Protein AF-A0AB34YKA9-F1 (afdb_monomer_lite)

Foldseek 3Di:
DAAEAAEAADQEDDPDDDAQHKYQHDPNHDDPCPPLHRWIWTCHPNDTDTHHDDFQHWYQHNVVRDIDGHHPDD

Radius of gyration: 11.41 Å; chains: 1; bounding box: 30×24×30 Å

Secondary structure (DSSP, 8-state):
---EES-S--SS--SSPPTT-EEEPPSS--GGGTT-TTSEEEEETTEEEEEPPPTT-EEEETTTTEEEE--S--

Sequence (74 aa):
MNLSVKSRTLTAPPTTPSAGARYIVASSATGVWSGKEGTIASFIDDGWLFIQPAIGWQAYIKAEAKLLVFDGAL

Structure (mmCIF, N/CA/C/O backbone):
data_AF-A0AB34YKA9-F1
#
_entry.id   AF-A0AB34YKA9-F1
#
loop_
_atom_site.group_PDB
_atom_site.id
_atom_site.type_symbol
_atom_site.label_atom_id
_atom_site.label_alt_id
_atom_site.label_comp_id
_atom_site.label_asym_id
_atom_site.label_entity_id
_atom_site.label_seq_id
_atom_site.pdbx_PDB_ins_code
_atom_site.Cartn_x
_atom_site.Cartn_y
_atom_site.Cartn_z
_atom_site.occupancy
_atom_site.B_iso_or_equiv
_atom_site.auth_seq_id
_atom_site.auth_comp_id
_atom_site.auth_asym_id
_atom_site.auth_atom_id
_atom_site.pdbx_PDB_model_num
ATOM 1 N N . MET A 1 1 ? -1.683 2.018 -17.269 1.00 58.16 1 MET A N 1
ATOM 2 C CA . MET A 1 1 ? -1.084 2.327 -15.951 1.00 58.16 1 MET A CA 1
ATOM 3 C C . MET A 1 1 ? -1.854 1.539 -14.900 1.00 58.16 1 MET A C 1
ATOM 5 O O . MET A 1 1 ? -3.036 1.801 -14.744 1.00 58.16 1 MET A O 1
ATOM 9 N N . ASN A 1 2 ? -1.254 0.536 -14.254 1.00 78.38 2 ASN A N 1
ATOM 10 C CA . ASN A 1 2 ? -1.885 -0.239 -13.179 1.00 78.38 2 ASN A CA 1
ATOM 11 C C . ASN A 1 2 ? -1.252 0.110 -11.822 1.00 78.38 2 ASN A C 1
ATOM 13 O O . ASN A 1 2 ? -0.033 0.257 -11.708 1.00 78.38 2 ASN A O 1
ATOM 17 N N . LEU A 1 3 ? -2.070 0.227 -10.775 1.00 87.62 3 LEU A N 1
ATOM 18 C CA . LEU A 1 3 ? -1.566 0.384 -9.416 1.00 87.62 3 LEU A CA 1
ATOM 19 C C . LEU A 1 3 ? -1.159 -0.991 -8.871 1.00 87.62 3 LEU A C 1
ATOM 21 O O . LEU A 1 3 ? -1.966 -1.910 -8.753 1.00 87.62 3 LEU A O 1
ATOM 25 N N . SER A 1 4 ? 0.118 -1.127 -8.524 1.00 93.00 4 SER A N 1
ATOM 26 C CA . SER A 1 4 ? 0.632 -2.271 -7.775 1.00 93.00 4 SER A CA 1
ATOM 27 C C . SER A 1 4 ? 1.402 -1.785 -6.556 1.00 93.00 4 SER A C 1
ATOM 29 O O . SER A 1 4 ? 2.186 -0.835 -6.657 1.00 93.00 4 SER A O 1
ATOM 31 N N . VAL A 1 5 ? 1.167 -2.445 -5.424 1.00 94.06 5 VAL A N 1
ATOM 32 C CA . VAL A 1 5 ? 1.789 -2.175 -4.125 1.00 94.06 5 VAL A CA 1
ATOM 33 C C . VAL A 1 5 ? 2.522 -3.427 -3.641 1.00 94.06 5 VAL A C 1
ATOM 35 O O . VAL A 1 5 ? 2.155 -4.554 -3.976 1.00 94.06 5 VAL A O 1
ATOM 38 N N . LYS A 1 6 ? 3.595 -3.243 -2.874 1.00 94.56 6 LYS A N 1
ATOM 39 C CA . LYS A 1 6 ? 4.414 -4.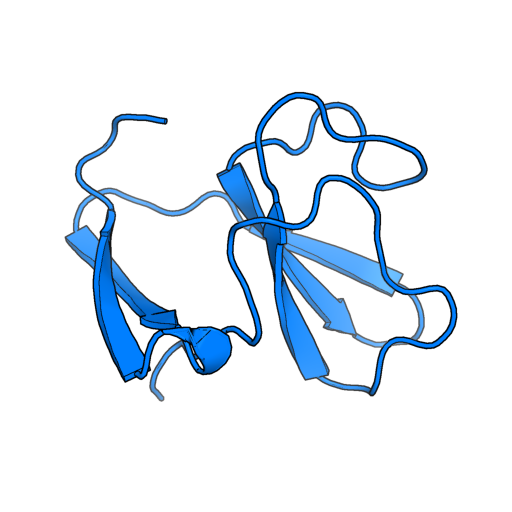335 -2.338 1.00 94.56 6 LYS A CA 1
ATOM 40 C C . LYS A 1 6 ? 3.673 -5.097 -1.238 1.00 94.56 6 LYS A C 1
ATOM 42 O O . LYS A 1 6 ? 3.640 -6.320 -1.288 1.00 94.56 6 LYS A O 1
ATOM 47 N N . SER A 1 7 ? 3.066 -4.388 -0.287 1.00 94.12 7 SER A N 1
ATOM 48 C CA . SER A 1 7 ? 2.328 -4.968 0.843 1.00 94.12 7 SER A CA 1
ATOM 49 C C . SER A 1 7 ? 1.217 -4.026 1.327 1.00 94.12 7 SER A C 1
ATOM 51 O O . SER A 1 7 ? 1.266 -2.826 1.043 1.00 94.12 7 SER A O 1
ATOM 53 N N . ARG A 1 8 ? 0.241 -4.583 2.056 1.00 93.81 8 ARG A N 1
ATOM 54 C CA . ARG A 1 8 ? -0.847 -3.871 2.750 1.00 93.81 8 ARG A CA 1
ATOM 55 C C . ARG A 1 8 ? -0.877 -4.072 4.271 1.00 93.81 8 ARG A C 1
ATOM 57 O O . ARG A 1 8 ? -1.844 -3.683 4.914 1.00 93.81 8 ARG A O 1
ATOM 64 N N . THR A 1 9 ? 0.125 -4.749 4.831 1.00 94.56 9 THR A N 1
ATOM 65 C CA . THR A 1 9 ? 0.148 -5.169 6.247 1.00 94.56 9 THR A CA 1
ATOM 66 C C . THR A 1 9 ? 1.195 -4.438 7.084 1.00 94.56 9 THR A C 1
ATOM 68 O O . THR A 1 9 ? 1.315 -4.690 8.279 1.00 94.56 9 THR A O 1
ATOM 71 N N . LEU A 1 10 ? 1.968 -3.535 6.478 1.00 95.06 10 LEU A N 1
ATOM 72 C CA . LEU A 1 10 ? 3.007 -2.789 7.179 1.00 95.06 10 LEU A CA 1
ATOM 73 C C . LEU A 1 10 ? 2.414 -1.590 7.919 1.00 95.06 10 LEU A C 1
ATOM 75 O O . LEU A 1 10 ? 1.728 -0.760 7.326 1.00 95.06 10 LEU A O 1
ATOM 79 N N . THR A 1 11 ? 2.741 -1.488 9.204 1.00 95.19 11 THR A N 1
ATOM 80 C CA . THR A 1 11 ? 2.372 -0.366 10.081 1.00 95.19 11 THR A CA 1
ATOM 81 C C . THR A 1 11 ? 3.470 0.696 10.171 1.00 95.19 11 THR A C 1
ATOM 83 O O . THR A 1 11 ? 3.232 1.795 10.658 1.00 95.19 11 THR A O 1
ATOM 86 N N . ALA A 1 12 ? 4.678 0.402 9.691 1.00 95.69 12 ALA A N 1
ATOM 87 C CA . ALA A 1 12 ? 5.795 1.336 9.635 1.00 95.69 12 ALA A CA 1
ATOM 88 C C . ALA A 1 12 ? 6.433 1.309 8.238 1.00 95.69 12 ALA A C 1
ATOM 90 O O . ALA A 1 12 ? 6.473 0.243 7.607 1.00 95.69 12 ALA A O 1
ATOM 91 N N . PRO A 1 13 ? 6.971 2.441 7.755 1.00 94.25 13 PRO A N 1
ATOM 92 C CA . PRO A 1 13 ? 7.750 2.447 6.528 1.00 94.25 13 PRO A CA 1
ATOM 93 C C . PRO A 1 13 ? 8.995 1.562 6.670 1.00 94.25 13 PRO A C 1
ATOM 95 O O . PRO A 1 13 ? 9.635 1.565 7.725 1.00 94.25 13 PRO A O 1
ATOM 98 N N . PRO A 1 14 ? 9.404 0.855 5.602 1.00 94.25 14 PRO A N 1
ATOM 99 C CA . PRO A 1 14 ? 10.735 0.264 5.541 1.00 94.25 14 PRO A CA 1
ATOM 100 C C . PRO A 1 14 ? 11.810 1.333 5.762 1.00 94.25 14 PRO A C 1
ATOM 102 O O . PRO A 1 14 ? 11.664 2.454 5.281 1.00 94.25 14 PRO A O 1
ATOM 105 N N . THR A 1 15 ? 12.907 0.974 6.428 1.00 90.44 15 THR A N 1
ATOM 106 C CA . THR A 1 15 ? 14.045 1.880 6.667 1.00 90.44 15 THR A CA 1
ATOM 107 C C . THR A 1 15 ? 14.786 2.253 5.383 1.00 90.44 15 THR A C 1
ATOM 109 O O . THR A 1 15 ? 15.348 3.338 5.292 1.00 90.44 15 THR A O 1
ATOM 112 N N . THR A 1 16 ? 14.761 1.374 4.377 1.00 90.19 16 THR A N 1
ATOM 113 C CA . THR A 1 16 ? 15.394 1.567 3.063 1.00 90.19 16 THR A CA 1
ATOM 114 C C . THR A 1 16 ? 14.393 1.307 1.927 1.00 90.19 16 THR A C 1
ATOM 116 O O . THR A 1 16 ? 14.458 0.289 1.227 1.00 90.19 16 THR A O 1
ATOM 119 N N . PRO A 1 17 ? 13.395 2.189 1.736 1.00 91.38 17 PRO A N 1
ATOM 120 C CA . PRO A 1 17 ? 12.419 2.022 0.670 1.00 91.38 17 PRO A CA 1
ATOM 121 C C . PRO A 1 17 ? 13.076 2.256 -0.698 1.00 91.38 17 PRO A C 1
ATOM 123 O O . PRO A 1 17 ? 13.796 3.222 -0.917 1.00 91.38 17 PRO A O 1
ATOM 126 N N . SER A 1 18 ? 12.824 1.356 -1.648 1.00 91.75 18 SER A N 1
ATOM 127 C CA . SER A 1 18 ? 13.254 1.553 -3.038 1.00 91.75 18 SER A CA 1
ATOM 128 C C . SER A 1 18 ? 12.458 2.690 -3.685 1.00 91.75 18 SER A C 1
ATOM 130 O O . SER A 1 18 ? 11.253 2.790 -3.442 1.00 91.75 18 SER A O 1
ATOM 132 N N . ALA A 1 19 ? 13.077 3.467 -4.576 1.00 90.81 19 ALA A N 1
ATOM 133 C CA . ALA A 1 19 ? 12.369 4.449 -5.398 1.00 90.81 19 ALA A CA 1
ATOM 134 C C . ALA A 1 19 ? 11.143 3.822 -6.094 1.00 90.81 19 ALA A C 1
ATOM 136 O O . ALA A 1 19 ? 11.210 2.714 -6.638 1.00 90.81 19 ALA A O 1
ATOM 137 N N . GLY A 1 20 ? 9.996 4.502 -6.025 1.00 91.25 20 GLY A N 1
ATOM 138 C CA . GLY A 1 20 ? 8.728 4.028 -6.580 1.00 91.25 20 GLY A CA 1
ATOM 139 C C . GLY A 1 20 ? 8.068 2.882 -5.803 1.00 91.25 20 GLY A C 1
ATOM 140 O O . GLY A 1 20 ? 7.076 2.321 -6.282 1.00 91.25 20 GLY A O 1
ATOM 141 N N . ALA A 1 21 ? 8.585 2.502 -4.628 1.00 94.00 21 ALA A N 1
ATOM 142 C CA . ALA A 1 21 ? 7.930 1.530 -3.762 1.00 94.00 21 ALA A CA 1
ATOM 143 C C . ALA A 1 21 ? 6.581 2.069 -3.281 1.00 94.00 21 ALA A C 1
ATOM 145 O O . ALA A 1 21 ? 6.467 3.218 -2.870 1.00 94.00 21 ALA A O 1
ATOM 146 N N . ARG A 1 22 ? 5.560 1.213 -3.321 1.00 96.00 22 ARG A N 1
ATOM 147 C CA . ARG A 1 22 ? 4.202 1.561 -2.903 1.00 96.00 22 ARG A CA 1
ATOM 148 C C . ARG A 1 22 ? 3.690 0.559 -1.890 1.00 96.00 22 ARG A C 1
ATOM 150 O O . ARG A 1 22 ? 3.942 -0.636 -2.050 1.00 96.00 22 ARG A O 1
ATOM 157 N N . TYR A 1 23 ? 2.950 1.030 -0.902 1.00 96.38 23 TYR A N 1
ATOM 158 C CA . TYR A 1 23 ? 2.350 0.231 0.159 1.00 96.38 23 TYR A CA 1
ATOM 159 C C . TYR A 1 23 ? 0.948 0.750 0.456 1.00 96.38 23 TYR A C 1
ATOM 161 O O . TYR A 1 23 ? 0.676 1.929 0.247 1.00 96.38 23 TYR A O 1
ATOM 169 N N . ILE A 1 24 ? 0.069 -0.118 0.944 1.00 95.75 24 ILE A N 1
ATOM 170 C CA . ILE A 1 24 ? -1.130 0.327 1.659 1.00 95.75 24 ILE A CA 1
ATOM 171 C C . ILE A 1 24 ? -0.751 0.356 3.137 1.00 95.75 24 ILE A C 1
ATOM 173 O O . ILE A 1 24 ? -0.247 -0.641 3.661 1.00 95.75 24 ILE A O 1
ATOM 177 N N . VAL A 1 25 ? -0.931 1.507 3.777 1.00 96.31 25 VAL A N 1
ATOM 178 C CA . VAL A 1 25 ? -0.592 1.697 5.190 1.00 96.31 25 VAL A CA 1
ATOM 179 C C 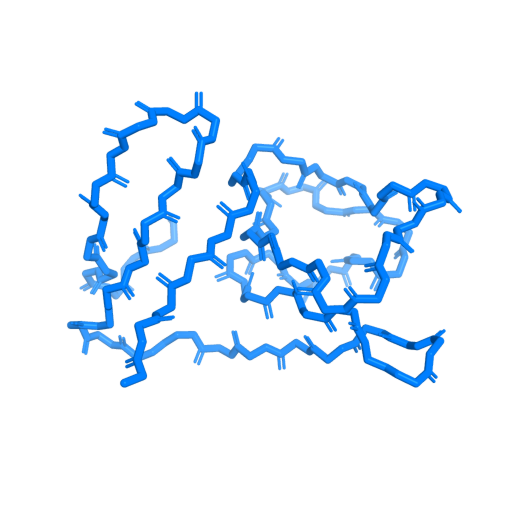. VAL A 1 25 ? -1.581 0.899 6.038 1.00 96.31 25 VAL A C 1
ATOM 181 O O . VAL A 1 25 ? -2.788 1.106 5.934 1.00 96.31 25 VAL A O 1
ATOM 184 N N . ALA A 1 26 ? -1.093 -0.031 6.855 1.00 95.25 26 ALA A N 1
ATOM 185 C CA . ALA A 1 26 ? -1.954 -0.819 7.733 1.00 95.25 26 ALA A CA 1
ATOM 186 C C . ALA A 1 26 ? -2.454 0.006 8.931 1.00 95.25 26 ALA A C 1
ATOM 188 O O . ALA A 1 26 ? -1.913 1.066 9.239 1.00 95.25 26 ALA A O 1
ATOM 189 N N . SER A 1 27 ? -3.479 -0.501 9.619 1.00 93.94 27 SER A N 1
ATOM 190 C CA . SER A 1 27 ? -3.995 0.077 10.865 1.00 93.94 27 SER A CA 1
ATOM 191 C C . SER A 1 27 ? -2.907 0.206 11.936 1.00 93.94 27 SER A C 1
ATOM 193 O O . SER A 1 27 ? -2.018 -0.642 12.002 1.00 93.94 27 SER A O 1
ATOM 195 N N . SER A 1 28 ? -3.036 1.191 12.831 1.00 94.19 28 SER A N 1
ATOM 196 C CA . SER A 1 28 ? -2.049 1.479 13.886 1.00 94.19 28 SER A CA 1
ATOM 197 C C . SER A 1 28 ? -0.690 1.878 13.306 1.00 94.19 28 SER A C 1
ATOM 199 O O . SER A 1 28 ? 0.347 1.312 13.665 1.00 94.19 28 SER A O 1
ATOM 201 N N . ALA A 1 29 ? -0.701 2.820 12.362 1.00 95.38 29 ALA A N 1
ATOM 202 C CA . ALA A 1 29 ? 0.498 3.239 11.665 1.00 95.38 29 ALA A CA 1
ATOM 203 C C . ALA A 1 29 ? 1.436 4.037 12.583 1.00 95.38 29 ALA A C 1
ATOM 205 O O . ALA A 1 29 ? 1.023 4.709 13.526 1.00 95.38 29 ALA A O 1
ATOM 206 N N . THR A 1 30 ? 2.734 3.967 12.306 1.00 96.19 30 THR A N 1
ATOM 207 C CA . THR A 1 30 ? 3.794 4.535 13.147 1.00 96.19 30 THR A CA 1
ATOM 208 C C . THR A 1 30 ? 4.827 5.295 12.319 1.00 96.19 30 THR A C 1
ATOM 210 O O . THR A 1 30 ? 4.869 5.214 11.087 1.00 96.19 30 THR A O 1
ATOM 213 N N . GLY A 1 31 ? 5.677 6.068 13.001 1.00 94.25 31 GLY A N 1
ATOM 214 C CA . GLY A 1 31 ? 6.678 6.909 12.347 1.00 94.25 31 GLY A CA 1
ATOM 215 C C . GLY A 1 31 ? 6.024 7.923 11.408 1.00 94.25 31 GLY A C 1
ATOM 216 O O . GLY A 1 31 ? 4.970 8.476 11.718 1.00 94.25 31 GLY A O 1
ATOM 217 N N . VAL A 1 32 ? 6.618 8.129 10.230 1.00 94.44 32 VAL A N 1
ATOM 218 C CA . VAL A 1 32 ? 6.075 9.055 9.218 1.00 94.44 32 VAL A CA 1
ATOM 219 C C . VAL A 1 32 ? 4.764 8.578 8.579 1.00 94.44 32 VAL A C 1
ATOM 221 O O . VAL A 1 32 ? 4.156 9.330 7.825 1.00 94.44 32 VAL A O 1
ATOM 224 N N . TRP A 1 33 ? 4.316 7.348 8.859 1.00 96.56 33 TRP A N 1
ATOM 225 C CA . TRP A 1 33 ? 3.016 6.833 8.411 1.00 96.56 33 TRP A CA 1
ATOM 226 C C . TRP A 1 33 ? 1.893 7.049 9.435 1.00 96.56 33 TRP A C 1
ATOM 228 O O . TRP A 1 33 ? 0.739 6.780 9.116 1.00 96.56 33 TRP A O 1
ATOM 238 N N . SER A 1 34 ? 2.199 7.535 10.643 1.00 96.75 34 SER A N 1
ATOM 239 C CA . SER A 1 34 ? 1.195 7.787 11.686 1.00 96.75 34 SER A CA 1
ATOM 240 C C . SER A 1 34 ? 0.080 8.720 11.190 1.00 96.75 34 SER A C 1
ATOM 242 O O . SER A 1 34 ? 0.358 9.782 10.623 1.00 96.75 34 SER A O 1
ATOM 244 N N . GLY A 1 35 ? -1.183 8.316 11.373 1.00 95.06 35 GLY A N 1
ATOM 245 C CA . GLY A 1 35 ? -2.359 9.058 10.904 1.00 95.06 35 GLY A CA 1
ATOM 246 C C . GLY A 1 35 ? -2.618 8.962 9.394 1.00 95.06 35 GLY A C 1
ATOM 247 O O . GLY A 1 35 ? -3.362 9.781 8.846 1.00 95.06 35 GLY A O 1
ATOM 248 N N . LYS A 1 36 ? -1.959 8.029 8.695 1.00 96.00 36 LYS A N 1
ATOM 249 C CA . LYS A 1 36 ? -2.107 7.773 7.249 1.00 96.00 36 LYS A CA 1
ATOM 250 C C . LYS A 1 36 ? -2.648 6.374 6.953 1.00 96.00 36 LYS A C 1
ATOM 252 O O . LYS A 1 36 ? -2.467 5.875 5.842 1.00 96.00 36 LYS A O 1
ATOM 257 N N . GLU A 1 37 ? -3.297 5.744 7.925 1.00 95.31 37 GLU A N 1
ATOM 258 C CA . GLU A 1 37 ? -3.894 4.417 7.816 1.00 95.31 37 GLU A CA 1
ATOM 259 C C . GLU A 1 37 ? -4.799 4.303 6.580 1.00 95.31 37 GLU A C 1
ATOM 261 O O . GLU A 1 37 ? -5.585 5.194 6.261 1.00 95.31 37 GLU A O 1
ATOM 266 N N . GLY A 1 38 ? -4.626 3.203 5.849 1.00 92.94 38 GLY A N 1
ATOM 267 C CA . GLY A 1 38 ? -5.333 2.850 4.620 1.00 92.94 38 GLY A CA 1
ATOM 268 C C . GLY A 1 38 ? -5.156 3.786 3.429 1.00 92.94 38 GLY A C 1
ATOM 269 O O . GLY A 1 38 ? -5.770 3.575 2.383 1.00 92.94 38 GLY A O 1
ATOM 270 N N . THR A 1 39 ? -4.266 4.771 3.526 1.00 95.38 39 THR A N 1
ATOM 271 C CA . THR A 1 39 ? -3.772 5.467 2.339 1.00 95.38 39 THR A CA 1
ATOM 272 C C . THR A 1 39 ? -2.760 4.601 1.586 1.00 95.38 39 THR A C 1
ATOM 274 O O . THR A 1 39 ? -2.141 3.678 2.129 1.00 95.38 39 THR A O 1
ATOM 277 N N . ILE A 1 40 ? -2.574 4.906 0.305 1.00 95.88 40 ILE A N 1
ATOM 278 C CA . ILE A 1 40 ? -1.488 4.359 -0.500 1.00 95.88 40 ILE A CA 1
ATOM 279 C C . ILE A 1 40 ? -0.266 5.251 -0.285 1.00 95.88 40 ILE A C 1
ATOM 281 O O . ILE A 1 40 ? -0.242 6.393 -0.741 1.00 95.88 40 ILE A O 1
ATOM 285 N N . ALA A 1 41 ? 0.753 4.724 0.386 1.00 97.00 41 ALA A N 1
ATOM 286 C CA . ALA A 1 41 ? 2.046 5.373 0.546 1.00 97.00 41 ALA A CA 1
ATOM 287 C C . ALA A 1 41 ? 2.941 5.034 -0.654 1.00 97.00 41 ALA A C 1
ATOM 289 O O . ALA A 1 41 ? 3.247 3.865 -0.890 1.00 97.00 41 ALA A O 1
ATOM 290 N N . SER A 1 42 ? 3.372 6.042 -1.409 1.00 96.19 42 SER A N 1
ATOM 291 C CA . SER A 1 42 ? 4.284 5.925 -2.549 1.00 96.19 42 SER A CA 1
ATOM 292 C C . SER A 1 42 ? 5.585 6.664 -2.258 1.00 96.19 42 SER A C 1
ATOM 294 O O . SER A 1 42 ? 5.558 7.851 -1.953 1.00 96.19 42 SER A O 1
ATOM 296 N N . PHE A 1 43 ? 6.719 5.979 -2.373 1.00 95.88 43 PHE A N 1
ATOM 297 C CA . PHE A 1 43 ? 8.035 6.567 -2.144 1.00 95.88 43 PHE A CA 1
ATOM 298 C C . PHE A 1 43 ? 8.553 7.243 -3.420 1.00 95.88 43 PHE A C 1
ATOM 300 O O . PHE A 1 43 ? 8.792 6.560 -4.424 1.00 95.88 43 PHE A O 1
ATOM 307 N N . ILE A 1 44 ? 8.670 8.571 -3.403 1.00 94.38 44 ILE A N 1
ATOM 308 C CA . ILE A 1 44 ? 9.048 9.428 -4.539 1.00 94.38 44 ILE A CA 1
ATOM 309 C C . ILE A 1 44 ? 9.924 10.567 -4.000 1.00 94.38 44 ILE A C 1
ATOM 311 O O . ILE A 1 44 ? 9.589 11.132 -2.964 1.00 94.38 44 ILE A O 1
ATOM 315 N N . ASP A 1 45 ? 11.022 10.886 -4.692 1.00 91.69 45 ASP A N 1
ATOM 316 C CA . ASP A 1 45 ? 11.945 11.986 -4.355 1.00 91.69 45 ASP A CA 1
ATOM 317 C C . ASP A 1 45 ? 12.367 12.007 -2.873 1.00 91.69 45 ASP A C 1
ATOM 319 O O . ASP A 1 45 ? 12.261 13.018 -2.185 1.00 91.69 45 ASP A O 1
ATOM 323 N N . ASP A 1 46 ? 12.788 10.842 -2.367 1.00 90.88 46 ASP A N 1
ATOM 324 C CA . ASP A 1 46 ? 13.183 10.605 -0.969 1.00 90.88 46 ASP A CA 1
ATOM 325 C C . ASP A 1 46 ? 12.100 10.904 0.091 1.00 90.88 46 ASP A C 1
ATOM 327 O O . ASP A 1 46 ? 12.371 10.944 1.294 1.00 90.88 46 ASP A O 1
ATOM 331 N N . GLY A 1 47 ? 10.841 11.037 -0.335 1.00 93.31 47 GLY A N 1
ATOM 332 C CA . GLY A 1 47 ? 9.681 11.282 0.514 1.00 93.31 47 GLY A CA 1
ATOM 333 C C . GLY A 1 47 ? 8.540 10.285 0.305 1.00 93.31 47 GLY A C 1
ATOM 334 O O . GLY A 1 47 ? 8.498 9.512 -0.653 1.00 93.31 47 GLY A O 1
ATOM 335 N N . TRP A 1 48 ? 7.574 10.310 1.227 1.00 95.62 48 TRP A N 1
ATOM 336 C CA . TRP A 1 48 ? 6.328 9.553 1.104 1.00 95.62 48 TRP A CA 1
ATOM 337 C C . TRP A 1 48 ? 5.198 10.454 0.616 1.00 95.62 48 TRP A C 1
ATOM 339 O O . TRP A 1 48 ? 4.775 11.376 1.312 1.00 95.62 48 TRP A O 1
ATOM 349 N N . LEU A 1 49 ? 4.668 10.137 -0.560 1.00 95.94 49 LEU A N 1
ATOM 350 C CA . LEU A 1 49 ? 3.399 10.656 -1.042 1.00 95.94 49 LEU A CA 1
ATOM 351 C C . LEU A 1 49 ? 2.273 9.739 -0.558 1.00 95.94 49 LEU A C 1
ATOM 353 O O . LEU A 1 49 ? 2.276 8.547 -0.862 1.00 95.94 49 LEU A O 1
ATOM 357 N N . PHE A 1 50 ? 1.296 10.293 0.156 1.00 96.00 50 PHE A N 1
ATOM 358 C CA . PHE A 1 50 ? 0.119 9.556 0.617 1.00 96.00 50 PHE A CA 1
ATOM 359 C C . PHE A 1 50 ? -1.088 9.898 -0.241 1.00 96.00 50 PHE A C 1
ATOM 361 O O . PHE A 1 50 ? -1.418 11.069 -0.424 1.00 96.00 50 PHE A O 1
ATOM 368 N N . ILE A 1 51 ? -1.753 8.869 -0.754 1.00 95.44 51 ILE A N 1
ATOM 369 C CA . ILE A 1 51 ? -2.899 9.010 -1.648 1.00 95.44 51 ILE A CA 1
ATOM 370 C C . ILE A 1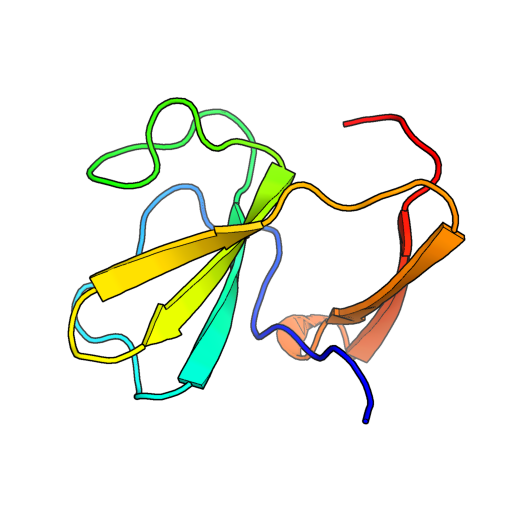 51 ? -4.087 8.307 -1.006 1.00 95.44 51 ILE A C 1
ATOM 372 O O . ILE A 1 51 ? -4.024 7.109 -0.724 1.00 95.44 51 ILE A O 1
ATOM 376 N N . GLN A 1 52 ? -5.172 9.042 -0.7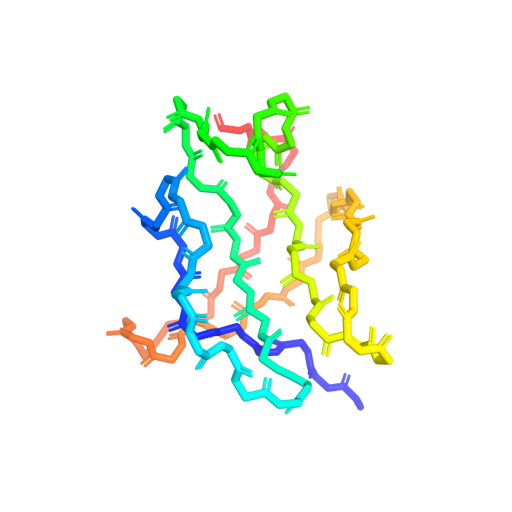82 1.00 94.31 52 GLN A N 1
ATOM 377 C CA . GLN A 1 52 ? -6.419 8.452 -0.311 1.00 94.31 52 GLN A CA 1
ATOM 378 C C . GLN A 1 52 ? -7.109 7.740 -1.484 1.00 94.31 52 GLN A C 1
ATOM 380 O O . GLN A 1 52 ? -7.389 8.391 -2.495 1.00 94.31 52 GLN A O 1
ATOM 385 N N . PRO A 1 53 ? -7.348 6.418 -1.401 1.00 93.50 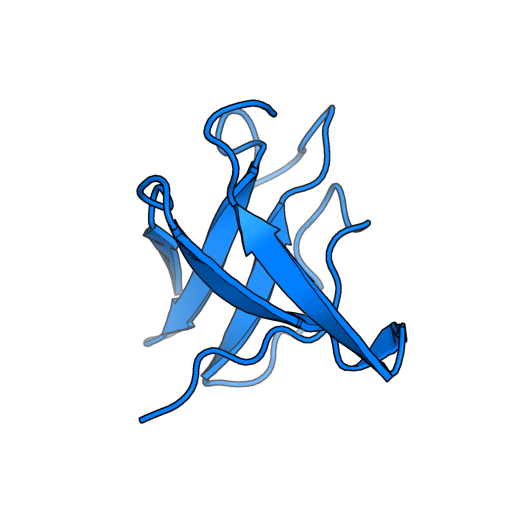53 PRO A N 1
ATOM 386 C CA . PRO A 1 53 ? -8.033 5.709 -2.470 1.00 93.50 53 PRO A CA 1
ATOM 387 C C . PRO A 1 53 ? -9.496 6.157 -2.559 1.00 93.50 53 PRO A C 1
ATOM 389 O O . PRO A 1 53 ? -10.144 6.413 -1.544 1.00 93.50 53 PRO A O 1
ATOM 392 N N . ALA A 1 54 ? -10.025 6.233 -3.779 1.00 93.25 54 ALA A N 1
ATOM 393 C CA . ALA A 1 54 ? -11.457 6.402 -4.008 1.00 93.25 54 ALA A CA 1
ATOM 394 C C . ALA A 1 54 ? -12.123 5.037 -4.220 1.00 93.25 54 ALA A C 1
ATOM 396 O O . ALA A 1 54 ? -11.481 4.087 -4.676 1.00 93.25 54 ALA A O 1
ATOM 397 N N . ILE A 1 55 ? -13.414 4.942 -3.895 1.00 94.38 55 ILE A N 1
ATOM 398 C CA . ILE A 1 55 ? -14.212 3.723 -4.089 1.00 94.38 55 ILE A CA 1
ATOM 399 C C . ILE A 1 55 ? -14.063 3.226 -5.534 1.00 94.38 55 ILE A C 1
ATOM 401 O O . ILE A 1 55 ? -14.109 4.010 -6.483 1.00 94.38 55 ILE A O 1
ATOM 405 N N . GLY A 1 56 ? -13.858 1.920 -5.696 1.00 92.88 56 GLY A N 1
ATOM 406 C CA . GLY A 1 56 ? -13.639 1.264 -6.983 1.00 92.88 56 GLY A CA 1
ATOM 407 C C . GLY A 1 56 ? -12.179 1.234 -7.445 1.00 92.88 56 GLY A C 1
ATOM 408 O O . GLY A 1 56 ? -11.879 0.571 -8.439 1.00 92.88 56 GLY A O 1
ATOM 409 N N . TRP A 1 57 ? -11.249 1.894 -6.745 1.00 94.06 57 TRP A N 1
ATOM 410 C CA . TRP A 1 57 ? -9.824 1.796 -7.068 1.00 94.06 57 TRP A CA 1
ATOM 411 C C . TRP A 1 57 ? -9.308 0.373 -6.905 1.00 94.06 57 TRP A C 1
ATOM 413 O O . TRP A 1 57 ? -9.625 -0.315 -5.939 1.00 94.06 57 TRP A O 1
ATOM 423 N N . GLN A 1 58 ? -8.460 -0.042 -7.842 1.00 94.75 58 GLN A N 1
ATOM 424 C CA . GLN A 1 58 ? -7.882 -1.377 -7.878 1.00 94.75 58 GLN A CA 1
ATOM 425 C C . GLN A 1 58 ? -6.384 -1.336 -7.605 1.00 94.75 58 GLN A C 1
ATOM 427 O O . GLN A 1 58 ? -5.666 -0.537 -8.204 1.00 94.75 58 GLN A O 1
ATOM 432 N N . ALA A 1 59 ? -5.901 -2.233 -6.747 1.00 94.25 59 ALA A N 1
ATOM 433 C CA . ALA A 1 59 ? -4.481 -2.389 -6.457 1.00 94.25 59 ALA A CA 1
ATOM 434 C C . ALA A 1 59 ? -4.080 -3.867 -6.461 1.00 94.25 59 ALA A C 1
ATOM 436 O O . ALA A 1 59 ? -4.686 -4.692 -5.778 1.00 94.25 59 ALA A O 1
ATOM 437 N N . TYR A 1 60 ? -3.025 -4.204 -7.205 1.00 95.62 60 TYR A N 1
ATOM 438 C CA . TYR A 1 60 ? -2.412 -5.528 -7.120 1.00 95.62 60 TYR A CA 1
ATOM 439 C C . TYR A 1 60 ? -1.392 -5.575 -5.979 1.00 95.62 60 TYR A C 1
ATOM 441 O O . TYR A 1 60 ? -0.380 -4.861 -6.017 1.00 95.62 60 TYR A O 1
ATOM 449 N N . ILE A 1 61 ? -1.639 -6.432 -4.991 1.00 95.69 61 ILE A N 1
ATOM 450 C CA . ILE A 1 61 ? -0.777 -6.650 -3.829 1.00 95.69 61 ILE A CA 1
ATOM 451 C C . ILE A 1 61 ? 0.235 -7.743 -4.170 1.00 95.69 61 ILE A C 1
ATOM 453 O O . ILE A 1 61 ? -0.109 -8.924 -4.244 1.00 95.69 61 ILE A O 1
ATOM 457 N N . LYS A 1 62 ? 1.502 -7.365 -4.366 1.00 94.44 62 LYS A N 1
ATOM 458 C CA . LYS A 1 62 ? 2.555 -8.307 -4.781 1.00 94.44 62 LYS A CA 1
ATOM 459 C C . LYS A 1 62 ? 2.799 -9.408 -3.750 1.00 94.44 62 LYS A C 1
ATOM 461 O O . LYS A 1 62 ? 2.947 -10.555 -4.148 1.00 94.44 62 LYS A O 1
ATOM 466 N N . ALA A 1 63 ? 2.809 -9.066 -2.459 1.00 93.69 63 ALA A N 1
ATOM 467 C CA . ALA A 1 63 ? 3.031 -10.030 -1.379 1.00 93.69 63 ALA A CA 1
ATOM 468 C C . ALA A 1 63 ? 1.947 -11.118 -1.287 1.00 93.69 63 ALA A C 1
ATOM 470 O O . ALA A 1 63 ? 2.226 -12.211 -0.810 1.00 93.69 63 ALA A O 1
ATOM 471 N N . GLU A 1 64 ? 0.728 -10.832 -1.749 1.00 94.00 64 GLU A N 1
ATOM 472 C CA . GLU A 1 64 ? -0.399 -11.772 -1.689 1.00 94.00 64 GLU A CA 1
ATOM 473 C C . GLU A 1 64 ? -0.729 -12.398 -3.048 1.00 94.00 64 GLU A C 1
ATOM 475 O O . GLU A 1 64 ? -1.542 -13.316 -3.111 1.00 94.00 64 GLU A O 1
ATOM 480 N N . ALA A 1 65 ? -0.134 -11.886 -4.130 1.00 94.31 65 ALA A N 1
ATOM 481 C CA . ALA A 1 65 ? -0.501 -12.183 -5.511 1.00 94.31 65 ALA A CA 1
ATOM 482 C C . ALA A 1 65 ? -2.008 -12.003 -5.805 1.00 94.31 65 ALA A C 1
ATOM 484 O O . ALA A 1 65 ? -2.627 -12.810 -6.499 1.00 94.31 65 ALA A O 1
ATOM 485 N N . LYS A 1 66 ? -2.614 -10.933 -5.265 1.00 94.94 66 LYS A N 1
ATOM 486 C CA . LYS A 1 66 ? -4.060 -10.662 -5.357 1.00 94.94 66 LYS A CA 1
ATOM 487 C C . LYS A 1 66 ? -4.365 -9.262 -5.868 1.00 94.94 66 LYS A C 1
ATOM 489 O O . LYS A 1 66 ? -3.657 -8.307 -5.553 1.00 94.94 66 LYS A O 1
ATOM 494 N N . LEU A 1 67 ? -5.462 -9.144 -6.614 1.00 94.19 67 LEU A N 1
ATOM 495 C CA . LEU A 1 67 ? -6.074 -7.865 -6.961 1.00 94.19 67 LEU A CA 1
ATOM 496 C C . LEU A 1 67 ? -7.144 -7.525 -5.924 1.00 94.19 67 LEU A C 1
ATOM 498 O O . LEU A 1 67 ? -8.048 -8.323 -5.688 1.00 94.19 67 LEU A O 1
ATOM 502 N N . LEU A 1 68 ? -7.040 -6.345 -5.324 1.00 93.38 68 LEU A N 1
ATOM 503 C CA . LEU A 1 68 ? -8.022 -5.818 -4.384 1.00 93.38 68 LEU A CA 1
ATOM 504 C C . LEU A 1 68 ? -8.722 -4.613 -5.002 1.00 93.38 68 LEU A C 1
ATOM 506 O O . LEU A 1 68 ? -8.104 -3.852 -5.749 1.00 93.38 68 LEU A O 1
ATOM 510 N N . VAL A 1 69 ? -9.997 -4.446 -4.659 1.00 93.88 69 VAL A N 1
ATOM 511 C CA . VAL A 1 69 ? -10.805 -3.264 -4.967 1.00 93.88 69 VAL A CA 1
ATOM 512 C C . VAL A 1 69 ? -11.093 -2.561 -3.645 1.00 93.88 69 VAL A C 1
ATOM 514 O O . VAL A 1 69 ? -11.484 -3.220 -2.685 1.00 93.88 69 VAL A O 1
ATOM 517 N N . PHE A 1 70 ? -10.892 -1.249 -3.587 1.00 93.69 70 PHE A N 1
ATOM 518 C CA . PHE A 1 70 ? -11.298 -0.451 -2.438 1.00 93.69 70 PHE A CA 1
ATOM 519 C C . PHE A 1 70 ?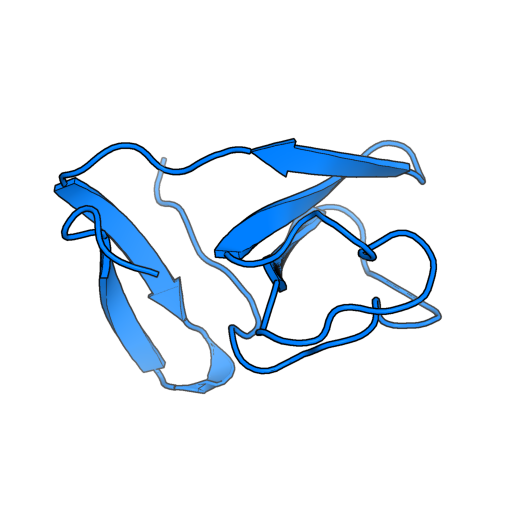 -12.813 -0.231 -2.478 1.00 93.69 70 PHE A C 1
ATOM 521 O O . PHE A 1 70 ? -13.331 0.342 -3.438 1.00 93.69 70 PHE A O 1
ATOM 528 N N . ASP A 1 71 ? -13.523 -0.698 -1.458 1.00 91.12 71 ASP A N 1
ATOM 529 C CA . ASP A 1 71 ? -14.986 -0.638 -1.356 1.00 91.12 71 ASP A CA 1
ATOM 530 C C . ASP A 1 71 ? -15.498 0.617 -0.627 1.00 91.12 71 ASP A C 1
ATOM 532 O O . ASP A 1 71 ? -16.697 0.888 -0.640 1.00 91.12 71 ASP A O 1
ATOM 536 N N . GLY A 1 72 ? -14.597 1.419 -0.054 1.00 84.88 72 GLY A N 1
ATOM 537 C CA . GLY A 1 72 ? -14.931 2.616 0.720 1.00 84.88 72 GLY A CA 1
ATOM 538 C C . GLY A 1 72 ? -14.859 2.429 2.229 1.00 84.88 72 GLY A C 1
ATOM 539 O O . GLY A 1 72 ? -15.027 3.413 2.948 1.00 84.88 72 GLY A O 1
ATOM 540 N N . ALA A 1 73 ? -14.579 1.216 2.706 1.00 73.75 73 ALA A N 1
ATOM 541 C CA . ALA A 1 73 ? -14.333 0.927 4.108 1.00 73.75 73 ALA A CA 1
ATOM 542 C C . ALA A 1 73 ? -12.846 0.613 4.348 1.00 73.75 73 ALA A C 1
ATOM 544 O O . ALA A 1 73 ? -12.167 0.011 3.513 1.00 73.75 73 ALA A O 1
ATOM 545 N N . LEU A 1 74 ? -12.340 1.081 5.489 1.00 59.12 74 LEU A N 1
ATOM 546 C CA . LEU A 1 74 ? -10.983 0.831 5.978 1.00 59.12 74 LEU A CA 1
ATOM 547 C C . LEU A 1 74 ? -10.918 -0.462 6.791 1.00 59.12 74 LEU A C 1
ATOM 549 O O . LEU A 1 74 ? -11.809 -0.639 7.653 1.00 59.12 74 LEU A O 1
#

pLDDT: mean 92.63, std 6.7, range [58.16, 97.0]